Protein AF-A0A0B6Z549-F1 (afdb_monomer_lite)

Foldseek 3Di:
DVLVVLLVQCVDPDLVSVLVSLQVVLVVVVVDDCVDPSNVVSLLSLLVQCPPPDPSSVVSSVVSVVSVVVVVPVVSVVSNVVSVVVVVVVVPD

Sequence (93 aa):
KSVTTFVNLLKHSEAKVRASTLHSLATVFSLLDLDNAQVKDMVISSLDLLQDPDNDVRMECCSLIQHLISREATTTDHLIWQKLESLCMTGHD

Radius of gyra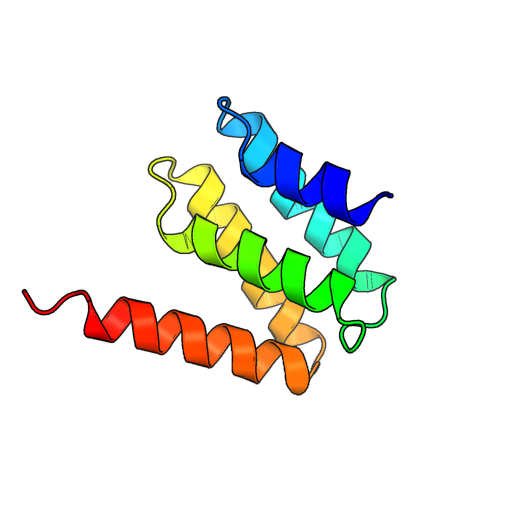tion: 12.64 Å; chains: 1; bounding box: 28×24×37 Å

Organism: NCBI:txid1028688

InterPro domains:
  IPR011989 Armadillo-like helical [G3DSA:1.25.10.10] (1-88)
  IPR016024 Armadillo-type fold [SSF48371] (3-83)

pLDDT: mean 86.5, std 12.11, range [39.34, 98.0]

Structure (mmCIF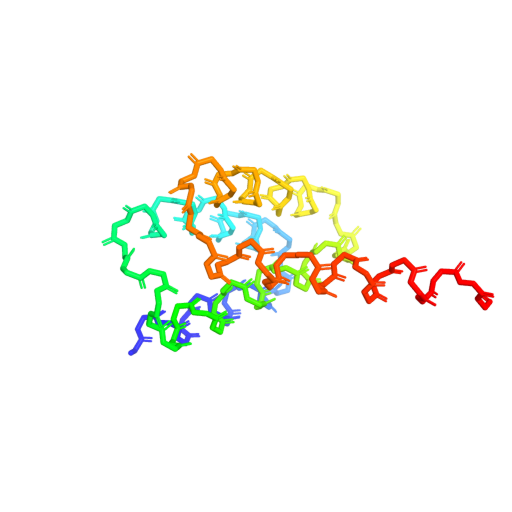, N/CA/C/O backbone):
data_AF-A0A0B6Z549-F1
#
_entry.id   AF-A0A0B6Z549-F1
#
loop_
_atom_site.group_PDB
_atom_site.id
_atom_site.type_symbol
_atom_site.label_atom_id
_atom_site.label_alt_id
_atom_site.label_comp_id
_atom_site.label_asym_id
_atom_site.label_entity_id
_atom_site.label_seq_id
_atom_site.pdbx_PDB_ins_code
_atom_site.Cartn_x
_atom_site.Cartn_y
_atom_site.Cartn_z
_atom_site.occupancy
_atom_site.B_iso_or_equiv
_atom_site.auth_seq_id
_atom_site.auth_comp_id
_atom_site.auth_asym_id
_atom_site.auth_atom_id
_atom_site.pdbx_PDB_model_num
ATOM 1 N N . LYS A 1 1 ? -5.215 12.867 -8.558 1.00 57.22 1 LYS A N 1
ATOM 2 C CA . LYS A 1 1 ? -6.480 12.737 -7.785 1.00 57.22 1 LYS A CA 1
ATOM 3 C C . LYS A 1 1 ? -6.694 11.304 -7.291 1.00 57.22 1 LYS A C 1
ATOM 5 O O . LYS A 1 1 ? -6.920 11.152 -6.104 1.00 57.22 1 LYS A O 1
ATOM 10 N N . SER A 1 2 ? -6.539 10.274 -8.133 1.00 67.00 2 SER A N 1
ATOM 11 C CA . SER A 1 2 ? -6.761 8.868 -7.737 1.00 67.00 2 SER A CA 1
ATOM 12 C C . SER A 1 2 ? -5.784 8.324 -6.683 1.00 67.00 2 SER A C 1
ATOM 14 O O . SER A 1 2 ? -6.205 7.579 -5.808 1.00 67.00 2 SER A O 1
ATOM 16 N N . VAL A 1 3 ? -4.513 8.749 -6.700 1.00 72.69 3 VAL A N 1
ATOM 17 C CA . VAL A 1 3 ? -3.508 8.343 -5.693 1.00 72.69 3 VAL A CA 1
ATOM 18 C C . VAL A 1 3 ? -3.923 8.707 -4.266 1.00 72.69 3 VAL A C 1
ATOM 20 O O . VAL A 1 3 ? -3.913 7.862 -3.378 1.00 72.69 3 VAL A O 1
ATOM 23 N N . THR A 1 4 ? -4.374 9.944 -4.051 1.00 80.50 4 THR A N 1
ATOM 24 C CA . THR A 1 4 ? -4.838 10.412 -2.737 1.00 80.50 4 THR A CA 1
ATOM 25 C C . THR A 1 4 ? -6.029 9.598 -2.228 1.00 80.50 4 THR A C 1
ATOM 27 O O . THR A 1 4 ? -6.129 9.335 -1.034 1.00 80.50 4 THR A O 1
ATOM 30 N N . THR A 1 5 ? -6.918 9.159 -3.124 1.00 89.38 5 THR A N 1
ATOM 31 C CA . THR A 1 5 ? -8.053 8.305 -2.758 1.00 89.38 5 THR A CA 1
ATOM 32 C C . THR A 1 5 ? -7.584 6.945 -2.250 1.00 89.38 5 THR A C 1
ATOM 34 O O . THR A 1 5 ? -8.014 6.539 -1.176 1.00 89.38 5 THR A O 1
ATOM 37 N N . PHE A 1 6 ? -6.672 6.272 -2.958 1.00 90.62 6 PHE A N 1
ATOM 38 C CA . PHE A 1 6 ? -6.147 4.979 -2.508 1.00 90.62 6 PHE A CA 1
ATOM 39 C C . PHE A 1 6 ? -5.391 5.091 -1.183 1.00 90.62 6 PHE A C 1
ATOM 41 O O . PHE A 1 6 ? -5.657 4.311 -0.276 1.00 90.62 6 PHE A O 1
ATOM 48 N N . VAL A 1 7 ? -4.533 6.104 -1.019 1.00 90.31 7 VAL A N 1
ATOM 49 C CA . VAL A 1 7 ? -3.816 6.337 0.249 1.00 90.31 7 VAL A CA 1
ATOM 50 C C . VAL A 1 7 ? -4.784 6.551 1.418 1.00 90.31 7 VAL A C 1
ATOM 52 O O . VAL A 1 7 ? -4.550 6.040 2.511 1.00 90.31 7 VAL A O 1
ATOM 55 N N . ASN A 1 8 ? -5.896 7.258 1.203 1.00 92.62 8 ASN A N 1
ATOM 56 C CA . ASN A 1 8 ? -6.915 7.432 2.239 1.00 92.62 8 ASN A CA 1
ATOM 57 C C . ASN A 1 8 ? -7.643 6.119 2.564 1.00 92.62 8 ASN A C 1
ATOM 59 O O . ASN A 1 8 ? -7.917 5.849 3.731 1.00 92.62 8 ASN A O 1
ATOM 63 N N . LEU A 1 9 ? -7.931 5.289 1.558 1.00 95.62 9 LEU A N 1
ATOM 64 C CA . LEU A 1 9 ? -8.580 3.990 1.756 1.00 95.62 9 LEU A CA 1
ATOM 65 C C . LEU A 1 9 ? -7.669 2.978 2.472 1.00 95.62 9 LEU A C 1
ATOM 67 O O . LEU A 1 9 ? -8.151 2.207 3.297 1.00 95.62 9 LEU A O 1
ATOM 71 N N . LEU A 1 10 ? -6.352 3.039 2.250 1.00 95.50 10 LEU A N 1
ATOM 72 C CA . LEU A 1 10 ? -5.366 2.261 3.013 1.00 95.50 10 LEU A CA 1
ATOM 73 C C . LEU A 1 10 ? -5.330 2.639 4.502 1.00 95.50 10 LEU A C 1
ATOM 75 O O . LEU A 1 10 ? -4.889 1.845 5.320 1.00 95.50 10 LEU A O 1
ATOM 79 N N . LYS A 1 11 ? -5.823 3.826 4.871 1.00 94.81 11 LYS A N 1
ATOM 80 C CA . LYS A 1 11 ? -5.921 4.305 6.262 1.00 94.81 11 LYS A CA 1
ATOM 81 C C . LYS A 1 11 ? -7.340 4.207 6.825 1.00 94.81 11 LYS A C 1
ATOM 83 O O . LYS A 1 11 ? -7.624 4.762 7.885 1.00 94.81 11 LYS A O 1
ATOM 88 N N . HIS A 1 12 ? -8.250 3.547 6.110 1.00 97.31 12 HIS A N 1
ATOM 89 C CA . HIS A 1 12 ? -9.639 3.428 6.532 1.00 97.31 12 HIS A CA 1
ATOM 90 C C . HIS A 1 12 ? -9.748 2.653 7.853 1.00 97.31 12 HIS A C 1
ATOM 92 O O . HIS A 1 12 ? -8.990 1.714 8.093 1.00 97.31 12 HIS A O 1
ATOM 98 N N . SER A 1 13 ? -10.704 3.019 8.710 1.00 96.88 13 SER A N 1
ATOM 99 C CA . SER A 1 13 ? -10.895 2.388 10.026 1.00 96.88 13 SER A CA 1
ATOM 100 C C . SER A 1 13 ? -11.237 0.898 9.919 1.00 96.88 13 SER A C 1
ATOM 102 O O . SER A 1 13 ? -10.738 0.080 10.691 1.00 96.88 13 SER A O 1
ATOM 104 N N . GLU A 1 14 ? -12.049 0.530 8.930 1.00 97.69 14 GLU A N 1
ATOM 105 C CA . GLU A 1 14 ? -12.423 -0.860 8.666 1.00 97.69 14 GLU A CA 1
ATOM 106 C C . GLU A 1 14 ? -11.312 -1.642 7.957 1.00 97.69 14 GLU A C 1
ATOM 108 O O . GLU A 1 14 ? -10.939 -1.323 6.825 1.00 97.69 14 GLU A O 1
ATOM 113 N N . ALA A 1 15 ? -10.860 -2.731 8.586 1.00 97.81 15 ALA A N 1
ATOM 114 C CA . ALA A 1 15 ? -9.839 -3.627 8.040 1.00 97.81 15 ALA A CA 1
ATOM 115 C C . ALA A 1 15 ? -10.215 -4.183 6.661 1.00 97.81 15 ALA A C 1
ATOM 117 O O . ALA A 1 15 ? -9.396 -4.189 5.746 1.00 97.81 15 ALA A O 1
ATOM 118 N N . LYS A 1 16 ? -11.489 -4.541 6.463 1.00 97.62 16 LYS A N 1
ATOM 119 C CA . LYS A 1 16 ? -11.987 -5.049 5.179 1.00 97.62 16 LYS A CA 1
ATOM 120 C C . LYS A 1 16 ? -11.789 -4.057 4.030 1.00 97.62 16 LYS A C 1
ATOM 122 O O . LYS A 1 16 ? -11.479 -4.472 2.913 1.00 97.62 16 LYS A O 1
ATOM 127 N N . VAL A 1 17 ? -11.947 -2.757 4.292 1.00 97.88 17 VAL A N 1
ATOM 128 C CA . VAL A 1 17 ? -11.705 -1.709 3.291 1.00 97.88 17 VAL A CA 1
ATOM 129 C C . VAL A 1 17 ? -10.214 -1.619 2.977 1.00 97.88 17 VAL A C 1
ATOM 131 O O . VAL A 1 17 ? -9.857 -1.598 1.800 1.00 97.88 17 VAL A O 1
ATOM 134 N N . ARG A 1 18 ? -9.342 -1.649 3.994 1.00 98.00 18 ARG A N 1
ATOM 135 C CA . ARG A 1 18 ? -7.881 -1.651 3.795 1.00 98.00 18 ARG A CA 1
ATOM 136 C C . ARG A 1 18 ? -7.422 -2.862 2.974 1.00 98.00 18 ARG A C 1
ATOM 138 O O . ARG A 1 18 ? -6.762 -2.682 1.954 1.00 98.00 18 ARG A O 1
ATOM 145 N N . ALA A 1 19 ? -7.860 -4.067 3.343 1.00 97.56 19 ALA A N 1
ATOM 146 C CA . ALA A 1 19 ? -7.558 -5.311 2.631 1.00 97.56 19 ALA A CA 1
ATOM 147 C C . ALA A 1 19 ? -8.046 -5.278 1.170 1.00 97.56 19 ALA A C 1
ATOM 149 O O . ALA A 1 19 ? -7.275 -5.512 0.243 1.00 97.56 19 ALA A O 1
ATOM 150 N N . SER A 1 20 ? -9.303 -4.880 0.936 1.00 96.81 20 SER A N 1
ATOM 151 C CA . SER A 1 20 ? -9.856 -4.766 -0.427 1.00 96.81 20 SER A CA 1
ATOM 152 C C . SER A 1 20 ? -9.119 -3.721 -1.274 1.00 96.81 20 SER A C 1
ATOM 154 O O . SER A 1 20 ? -9.007 -3.853 -2.496 1.00 96.8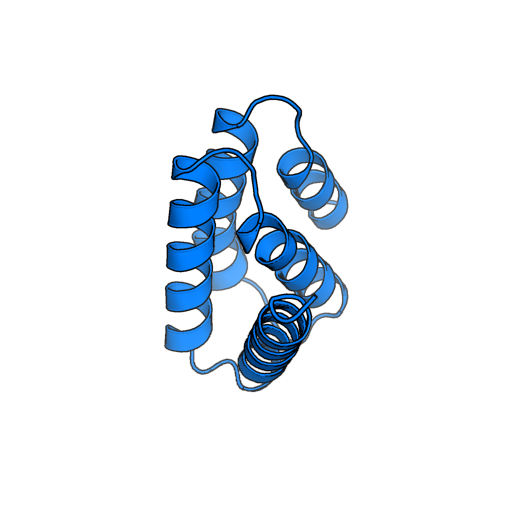1 20 SER A O 1
ATOM 156 N N . THR A 1 21 ? -8.609 -2.672 -0.626 1.00 96.62 21 THR A N 1
ATOM 157 C CA . THR A 1 21 ? -7.805 -1.634 -1.277 1.00 96.62 21 THR A CA 1
ATOM 158 C C . THR A 1 21 ? -6.455 -2.190 -1.714 1.00 96.62 21 THR A C 1
ATOM 160 O O . THR A 1 21 ? -6.091 -2.000 -2.872 1.00 96.62 21 THR A O 1
ATOM 163 N N . LEU A 1 22 ? -5.752 -2.922 -0.842 1.00 96.69 22 LEU A N 1
ATOM 164 C CA . LEU A 1 22 ? -4.499 -3.613 -1.180 1.00 96.69 22 LEU A CA 1
ATOM 165 C C . LEU A 1 22 ? -4.687 -4.578 -2.356 1.00 96.69 22 LEU A C 1
ATOM 167 O O . LEU A 1 22 ? -3.935 -4.517 -3.329 1.00 96.69 22 LEU A O 1
ATOM 171 N N . HIS A 1 23 ? -5.750 -5.383 -2.319 1.00 94.94 23 HIS A N 1
ATOM 172 C CA . HIS A 1 23 ? -6.096 -6.297 -3.405 1.00 94.94 23 HIS A CA 1
ATOM 173 C C . HIS A 1 23 ? -6.300 -5.560 -4.741 1.00 94.94 23 HIS A C 1
ATOM 175 O O . HIS A 1 23 ? -5.743 -5.923 -5.778 1.00 94.94 23 HIS A O 1
ATOM 181 N N . SER A 1 24 ? -7.064 -4.464 -4.717 1.00 93.94 24 SER A N 1
ATOM 182 C CA . SER A 1 24 ? -7.313 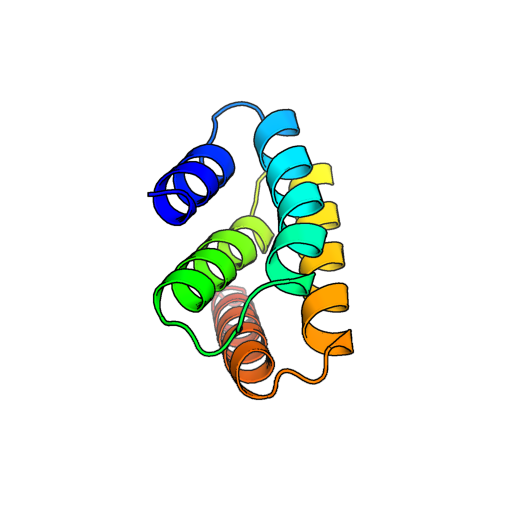-3.645 -5.910 1.00 93.94 24 SER A CA 1
ATOM 183 C C . SER A 1 24 ? -6.031 -2.985 -6.430 1.00 93.94 24 SER A C 1
ATOM 185 O O . SER A 1 24 ? -5.837 -2.866 -7.644 1.00 93.94 24 SER A O 1
ATOM 187 N N . LEU A 1 25 ? -5.130 -2.582 -5.528 1.00 92.75 25 LEU A N 1
ATOM 188 C CA . LEU A 1 25 ? -3.860 -1.956 -5.881 1.00 92.75 25 LEU A CA 1
ATOM 189 C C . LEU A 1 25 ? -2.933 -2.887 -6.663 1.00 92.75 25 LEU A C 1
ATOM 191 O O . LEU A 1 25 ? -2.234 -2.391 -7.540 1.00 92.75 25 LEU A O 1
ATOM 195 N N . ALA A 1 26 ? -2.977 -4.207 -6.458 1.00 89.44 26 ALA A N 1
ATOM 196 C CA . ALA A 1 26 ? -2.207 -5.147 -7.284 1.00 89.44 26 ALA A CA 1
ATOM 197 C C . ALA A 1 26 ? -2.577 -5.024 -8.776 1.00 89.44 26 ALA A C 1
ATOM 199 O O . ALA A 1 26 ? -1.714 -4.952 -9.659 1.00 89.44 26 ALA A O 1
ATOM 200 N N . THR A 1 27 ? -3.875 -4.897 -9.066 1.00 89.50 27 THR A N 1
ATOM 201 C CA . THR A 1 27 ? -4.362 -4.675 -10.436 1.00 89.50 27 THR A CA 1
ATOM 202 C C . THR A 1 27 ? -3.977 -3.285 -10.940 1.00 89.50 27 THR A C 1
ATOM 204 O O . THR A 1 27 ? -3.506 -3.145 -12.065 1.00 89.50 27 THR A O 1
ATOM 207 N N . VAL A 1 28 ? -4.119 -2.249 -10.109 1.00 88.69 28 VAL A N 1
ATOM 208 C CA . VAL A 1 28 ? -3.776 -0.869 -10.493 1.00 88.69 28 VAL A CA 1
ATOM 209 C C . VAL A 1 28 ? -2.285 -0.732 -10.804 1.00 88.69 28 VAL A C 1
ATOM 211 O O . VAL A 1 28 ? -1.928 -0.252 -11.876 1.00 88.69 28 VAL A O 1
ATOM 214 N N . PHE A 1 29 ? -1.408 -1.216 -9.927 1.00 88.38 29 PHE A N 1
ATOM 215 C CA . PHE A 1 29 ? 0.037 -1.250 -10.156 1.00 88.38 29 PHE A CA 1
ATOM 216 C C . PHE A 1 29 ? 0.421 -2.076 -11.375 1.00 88.38 29 PHE A C 1
ATOM 218 O O . PHE A 1 29 ? 1.479 -1.844 -11.955 1.00 88.38 29 PHE A O 1
ATOM 225 N N . SER A 1 30 ? -0.451 -2.987 -11.817 1.00 85.81 30 SER A N 1
ATOM 226 C CA . SER A 1 30 ? -0.198 -3.723 -13.046 1.00 85.81 30 SER A CA 1
ATOM 227 C C . SER A 1 30 ? -0.238 -2.852 -14.302 1.00 85.81 30 SER A C 1
ATOM 229 O O . SER A 1 30 ? 0.414 -3.169 -15.299 1.00 85.81 30 SER A O 1
ATOM 231 N N . LEU A 1 31 ? -0.991 -1.756 -14.239 1.00 86.31 31 LEU A N 1
ATOM 232 C CA . LEU A 1 31 ? -1.276 -0.855 -15.354 1.00 86.31 31 LEU A CA 1
ATOM 233 C C . LEU A 1 31 ? -0.483 0.455 -15.287 1.00 86.31 31 LEU A C 1
ATOM 235 O O . LEU A 1 31 ? -0.478 1.211 -16.255 1.00 86.31 31 LEU A O 1
ATOM 239 N N . LEU A 1 32 ? 0.142 0.748 -14.146 1.00 85.81 32 LEU A N 1
ATOM 240 C CA . LEU A 1 32 ? 0.858 1.997 -13.917 1.00 85.81 32 LEU A CA 1
ATOM 241 C C . LEU A 1 32 ? 2.368 1.835 -14.092 1.00 85.81 32 LEU A C 1
ATOM 243 O O . LEU A 1 32 ? 2.936 0.769 -13.858 1.00 85.81 32 LEU A O 1
ATOM 247 N N . ASP A 1 33 ? 3.005 2.947 -14.453 1.00 84.62 33 ASP A N 1
ATOM 248 C CA . ASP A 1 33 ? 4.450 3.111 -14.367 1.00 84.62 33 ASP A CA 1
ATOM 249 C C . ASP A 1 33 ? 4.860 3.259 -12.894 1.00 84.62 33 ASP A C 1
ATOM 251 O O . ASP A 1 33 ? 4.499 4.233 -12.224 1.00 84.62 33 ASP A O 1
ATOM 255 N N . LEU A 1 34 ? 5.598 2.267 -12.393 1.00 81.56 34 LEU A N 1
ATOM 256 C CA . LEU A 1 34 ? 6.056 2.203 -11.006 1.00 81.56 34 LEU A CA 1
ATOM 257 C C . LEU A 1 34 ? 7.166 3.220 -10.705 1.00 81.56 34 LEU A C 1
ATOM 259 O O . LEU A 1 34 ? 7.417 3.509 -9.533 1.00 81.56 34 LEU A O 1
ATOM 263 N N . ASP A 1 35 ? 7.789 3.821 -11.725 1.00 81.56 35 ASP A N 1
ATOM 264 C CA . ASP A 1 35 ? 8.779 4.876 -11.519 1.00 81.56 35 ASP A CA 1
ATOM 265 C C . ASP A 1 35 ? 8.174 6.244 -11.202 1.00 81.56 35 ASP A C 1
ATOM 267 O O . ASP A 1 35 ? 8.867 7.129 -10.678 1.00 81.56 35 ASP A O 1
ATOM 271 N N . ASN A 1 36 ? 6.869 6.396 -11.420 1.00 85.75 36 ASN A N 1
ATOM 272 C CA . ASN A 1 36 ? 6.130 7.596 -11.079 1.00 85.75 36 ASN A CA 1
ATOM 273 C C . ASN A 1 36 ? 6.152 7.856 -9.562 1.00 85.75 36 ASN A C 1
ATOM 275 O O . ASN A 1 36 ? 5.768 7.005 -8.761 1.00 85.75 36 ASN A O 1
ATOM 279 N N . ALA A 1 37 ? 6.529 9.073 -9.159 1.00 84.81 37 ALA A N 1
ATOM 280 C CA . ALA A 1 37 ? 6.621 9.459 -7.749 1.00 84.81 37 ALA A CA 1
ATOM 281 C C . ALA A 1 37 ? 5.312 9.236 -6.965 1.00 84.81 37 ALA A C 1
ATOM 283 O O . ALA A 1 37 ? 5.342 8.743 -5.843 1.00 84.81 37 ALA A O 1
ATOM 284 N N . GLN A 1 38 ? 4.153 9.512 -7.573 1.00 84.62 38 GLN A N 1
ATOM 285 C CA . GLN A 1 38 ? 2.859 9.298 -6.917 1.00 84.62 38 GLN A CA 1
ATOM 286 C C . GLN A 1 38 ? 2.561 7.810 -6.709 1.00 84.62 38 GLN A C 1
ATOM 288 O O . GLN A 1 38 ? 1.884 7.440 -5.755 1.00 84.62 38 GLN A O 1
ATOM 293 N N . VAL A 1 39 ? 3.050 6.952 -7.605 1.00 86.00 39 VAL A N 1
ATOM 294 C CA . VAL A 1 39 ? 2.904 5.498 -7.490 1.00 86.00 39 VAL A CA 1
ATOM 295 C C . VAL A 1 39 ? 3.827 4.961 -6.400 1.00 86.00 39 VAL A C 1
ATOM 297 O O . VAL A 1 39 ? 3.378 4.157 -5.586 1.00 86.00 39 VAL A O 1
ATOM 300 N N . LYS A 1 40 ? 5.057 5.478 -6.303 1.00 86.31 40 LYS A N 1
ATOM 301 C CA . LYS A 1 40 ? 5.992 5.168 -5.208 1.00 86.31 40 LYS A CA 1
ATOM 302 C C . LYS A 1 40 ? 5.404 5.505 -3.838 1.00 86.31 40 LYS A C 1
ATOM 304 O O . LYS A 1 40 ? 5.465 4.669 -2.942 1.00 86.31 40 LYS A O 1
ATOM 309 N N . ASP A 1 41 ? 4.739 6.651 -3.699 1.00 87.56 41 ASP A N 1
ATOM 310 C CA . ASP A 1 41 ? 4.044 7.016 -2.455 1.00 87.56 41 ASP A CA 1
ATOM 311 C C . ASP A 1 41 ? 2.932 6.016 -2.084 1.00 87.56 41 ASP A C 1
ATOM 313 O O . ASP A 1 41 ? 2.752 5.686 -0.907 1.00 87.56 41 ASP A O 1
ATOM 317 N N . MET A 1 42 ? 2.191 5.497 -3.075 1.00 89.56 42 MET A N 1
ATOM 318 C CA . MET A 1 42 ? 1.193 4.445 -2.831 1.00 89.56 42 MET A CA 1
ATOM 319 C C . MET A 1 42 ? 1.843 3.126 -2.426 1.00 89.56 42 MET A C 1
ATOM 321 O O . MET A 1 42 ? 1.310 2.448 -1.548 1.00 89.56 42 MET A O 1
ATOM 325 N N . VAL A 1 43 ? 2.970 2.758 -3.044 1.00 90.50 43 VAL A N 1
ATOM 326 C CA . VAL A 1 43 ? 3.730 1.557 -2.668 1.00 90.50 43 VAL A CA 1
ATOM 327 C C . VAL A 1 43 ? 4.175 1.680 -1.215 1.00 90.50 43 VAL A C 1
ATOM 329 O O . VAL A 1 43 ? 3.821 0.822 -0.416 1.00 90.50 43 VAL A O 1
ATOM 332 N N . ILE A 1 44 ? 4.825 2.783 -0.834 1.00 90.44 44 ILE A N 1
ATOM 333 C CA . ILE A 1 44 ? 5.266 3.029 0.550 1.00 90.44 44 ILE A CA 1
ATOM 334 C C . ILE A 1 44 ? 4.085 2.942 1.527 1.00 90.44 44 ILE A C 1
ATOM 336 O O . ILE A 1 44 ? 4.148 2.191 2.498 1.00 90.44 44 ILE A O 1
ATOM 340 N N . SER A 1 45 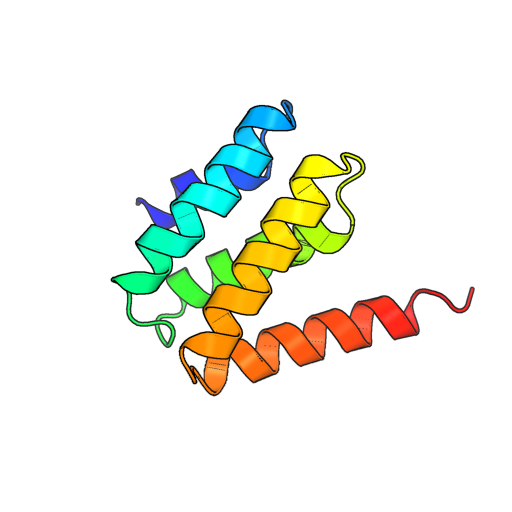? 2.976 3.627 1.225 1.00 92.38 45 SER A N 1
ATOM 341 C CA . SER A 1 45 ? 1.768 3.589 2.064 1.00 92.38 45 SER A CA 1
ATOM 342 C C . SER A 1 45 ? 1.177 2.180 2.191 1.00 92.38 45 SER A C 1
ATOM 344 O O . SER A 1 45 ? 0.576 1.853 3.210 1.00 92.38 45 SER A O 1
ATOM 346 N N . SER A 1 46 ? 1.322 1.344 1.160 1.00 94.00 46 SER A N 1
ATOM 347 C CA . SER A 1 46 ? 0.877 -0.052 1.197 1.00 94.00 46 SER A CA 1
ATOM 348 C C . SER A 1 46 ? 1.798 -0.901 2.071 1.00 94.00 46 SER A C 1
ATOM 350 O O . SER A 1 46 ? 1.307 -1.726 2.836 1.00 94.00 46 SER A O 1
ATOM 352 N N . LEU A 1 47 ? 3.115 -0.677 2.002 1.00 92.81 47 LEU A N 1
ATOM 353 C CA . LEU A 1 47 ? 4.114 -1.399 2.796 1.00 92.81 47 LEU A CA 1
ATOM 354 C C . LEU A 1 47 ? 4.027 -1.089 4.298 1.00 92.81 47 LEU A C 1
ATOM 356 O O . LEU A 1 47 ? 4.393 -1.928 5.119 1.00 92.81 47 LEU A O 1
ATOM 360 N N . ASP A 1 48 ? 3.515 0.083 4.681 1.00 93.25 48 ASP A N 1
ATOM 361 C CA . ASP A 1 48 ? 3.223 0.403 6.085 1.00 93.25 48 ASP A CA 1
ATOM 362 C C . ASP A 1 48 ? 2.208 -0.574 6.711 1.00 93.25 48 ASP A C 1
ATOM 364 O O . ASP A 1 48 ? 2.252 -0.819 7.917 1.00 93.25 48 ASP A O 1
ATOM 368 N N . LEU A 1 49 ? 1.344 -1.198 5.900 1.00 95.56 49 LEU A N 1
ATOM 369 C CA . LEU A 1 49 ? 0.351 -2.171 6.364 1.00 95.56 49 LEU A CA 1
ATOM 370 C C . LEU A 1 49 ? 0.927 -3.566 6.665 1.00 95.56 49 LEU A C 1
ATOM 372 O O . LEU A 1 49 ? 0.191 -4.433 7.131 1.00 95.56 49 LEU A O 1
ATOM 376 N N . LEU A 1 50 ? 2.237 -3.787 6.505 1.00 94.38 50 LEU A N 1
ATOM 377 C CA . LEU A 1 50 ? 2.897 -4.995 7.026 1.00 94.38 50 LEU A CA 1
ATOM 378 C C . LEU A 1 50 ? 2.780 -5.121 8.552 1.00 94.38 50 LEU A C 1
ATOM 380 O O . LEU A 1 50 ? 2.812 -6.228 9.085 1.00 94.38 50 LEU A O 1
ATOM 384 N N . GLN A 1 51 ? 2.621 -3.993 9.249 1.00 93.88 51 GLN A N 1
ATOM 385 C CA . GLN A 1 51 ? 2.389 -3.932 10.693 1.00 93.88 51 GLN A CA 1
ATOM 386 C C . GLN A 1 51 ? 0.914 -3.688 11.053 1.00 93.88 51 GLN A C 1
ATOM 388 O O . GLN A 1 51 ? 0.618 -3.344 12.197 1.00 93.88 51 GLN A O 1
ATOM 393 N N . ASP A 1 52 ? -0.024 -3.835 10.109 1.00 96.81 52 ASP A N 1
ATOM 394 C CA . ASP A 1 52 ? -1.447 -3.649 10.412 1.00 96.81 52 ASP A CA 1
ATOM 395 C C . ASP A 1 52 ? -1.886 -4.617 11.528 1.00 96.81 52 ASP A C 1
ATOM 397 O O . ASP A 1 52 ? -1.462 -5.777 11.525 1.00 96.81 52 ASP A O 1
ATOM 401 N N . PRO A 1 53 ? -2.716 -4.189 12.499 1.00 95.94 53 PRO A N 1
ATOM 402 C CA . PRO A 1 53 ? -3.201 -5.078 13.554 1.00 95.94 53 PRO A CA 1
ATOM 403 C C . PRO A 1 53 ? -4.038 -6.247 13.015 1.00 95.94 53 PRO A C 1
ATOM 405 O O . PRO A 1 53 ? -4.039 -7.329 13.610 1.00 95.94 53 PRO A O 1
ATOM 408 N N . ASP A 1 54 ? -4.718 -6.063 11.885 1.00 98.00 54 ASP A N 1
ATOM 409 C CA . ASP A 1 54 ? -5.554 -7.082 11.265 1.00 98.00 54 ASP A CA 1
ATOM 410 C C . ASP A 1 54 ? -4.727 -8.058 10.413 1.00 98.00 54 ASP A C 1
ATOM 412 O O . ASP A 1 54 ? -3.879 -7.667 9.609 1.00 98.00 54 ASP A O 1
ATOM 416 N N . ASN A 1 55 ? -4.963 -9.357 10.602 1.00 96.62 55 ASN A N 1
ATOM 417 C CA . ASN A 1 55 ? -4.190 -10.392 9.922 1.00 96.62 55 ASN A CA 1
ATOM 418 C C . ASN A 1 55 ? -4.454 -10.459 8.417 1.00 96.62 55 ASN A C 1
ATOM 420 O O . ASN A 1 55 ? -3.516 -10.685 7.654 1.00 96.62 55 ASN A O 1
ATOM 424 N N . ASP A 1 56 ? -5.697 -10.253 7.993 1.00 96.88 56 ASP A N 1
ATOM 425 C CA . ASP A 1 56 ? -6.062 -10.343 6.582 1.00 96.88 56 ASP A CA 1
ATOM 426 C C . ASP A 1 56 ? -5.451 -9.168 5.814 1.00 96.88 56 ASP A C 1
ATOM 428 O O . ASP A 1 56 ? -4.926 -9.345 4.716 1.00 96.88 56 ASP A O 1
ATOM 432 N N . VAL A 1 57 ? -5.403 -7.982 6.432 1.00 97.81 57 VAL A N 1
ATOM 433 C CA . VAL A 1 57 ? -4.707 -6.817 5.863 1.00 97.81 57 VAL A CA 1
ATOM 434 C C . VAL A 1 57 ? -3.212 -7.098 5.672 1.00 97.81 57 VAL A C 1
ATOM 436 O O . VAL A 1 57 ? -2.678 -6.823 4.595 1.00 97.81 57 VAL A O 1
ATOM 439 N N . ARG A 1 58 ? -2.536 -7.694 6.666 1.00 97.06 58 ARG A N 1
ATOM 440 C CA . ARG A 1 58 ? -1.119 -8.081 6.525 1.00 97.06 58 ARG A CA 1
ATOM 441 C C . ARG A 1 58 ? -0.913 -9.104 5.405 1.00 97.06 58 ARG A C 1
ATOM 443 O O . ARG A 1 58 ? 0.032 -8.975 4.631 1.00 97.06 58 ARG A O 1
ATOM 450 N N . MET A 1 59 ? -1.796 -10.096 5.289 1.00 96.19 59 MET A N 1
ATOM 451 C CA . MET A 1 59 ? -1.726 -11.128 4.245 1.00 96.19 59 MET A CA 1
ATOM 452 C C . MET A 1 59 ? -1.912 -10.555 2.833 1.00 96.19 59 MET A C 1
ATOM 454 O O . MET A 1 59 ? -1.157 -10.905 1.920 1.00 96.19 59 MET A O 1
ATOM 458 N N . GLU A 1 60 ? -2.869 -9.644 2.648 1.00 96.75 60 GLU A N 1
ATOM 459 C CA . GLU A 1 60 ? -3.052 -8.937 1.375 1.00 96.75 60 GLU A CA 1
ATOM 460 C C . GLU A 1 60 ? -1.852 -8.037 1.057 1.00 96.75 60 GLU A C 1
ATOM 462 O O . GLU A 1 60 ? -1.424 -7.956 -0.094 1.00 96.75 60 GLU A O 1
ATOM 467 N N . CYS A 1 61 ? -1.244 -7.414 2.072 1.00 95.94 61 CYS A N 1
ATOM 468 C CA . CYS A 1 61 ? -0.025 -6.626 1.897 1.00 95.94 61 CYS A CA 1
ATOM 469 C C . CYS A 1 61 ? 1.137 -7.506 1.401 1.00 95.94 61 CYS A C 1
ATOM 471 O O . CYS A 1 61 ? 1.795 -7.167 0.418 1.00 95.94 61 CYS A O 1
ATOM 473 N N . CYS A 1 62 ? 1.338 -8.684 2.000 1.00 94.06 62 CYS A N 1
ATOM 474 C CA . CYS A 1 62 ? 2.328 -9.659 1.532 1.00 94.06 62 CYS A CA 1
ATOM 475 C C . CYS A 1 62 ? 2.064 -10.120 0.088 1.00 94.06 62 CYS A C 1
ATOM 477 O O . CYS A 1 62 ? 3.003 -10.227 -0.702 1.00 94.06 62 CYS A O 1
ATOM 479 N N . SER A 1 63 ? 0.800 -10.353 -0.280 1.00 93.50 63 SER A N 1
ATOM 480 C CA . SER A 1 63 ? 0.428 -10.736 -1.653 1.00 93.50 63 SER A CA 1
ATOM 481 C C . SER A 1 63 ? 0.720 -9.618 -2.657 1.00 93.50 63 SER A C 1
ATOM 483 O O . SER A 1 63 ? 1.264 -9.868 -3.734 1.00 93.50 63 SER A O 1
ATOM 485 N N . LEU A 1 64 ? 0.435 -8.367 -2.289 1.00 92.75 64 LEU A N 1
ATOM 486 C CA . LEU A 1 64 ? 0.775 -7.193 -3.090 1.00 92.75 64 LEU A CA 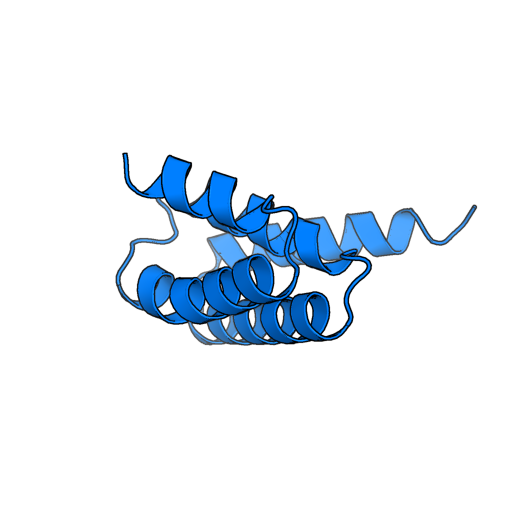1
ATOM 487 C C . LEU A 1 64 ? 2.290 -7.056 -3.293 1.00 92.75 64 LEU A C 1
ATOM 489 O O . LEU A 1 64 ? 2.734 -6.770 -4.403 1.00 92.75 64 LEU A O 1
ATOM 493 N N . ILE A 1 65 ? 3.087 -7.289 -2.247 1.00 91.50 65 ILE A N 1
ATOM 494 C CA . ILE A 1 65 ? 4.556 -7.282 -2.328 1.00 91.50 65 ILE A CA 1
ATOM 495 C C . ILE A 1 65 ? 5.045 -8.350 -3.299 1.00 91.50 65 ILE A C 1
ATOM 497 O O . ILE A 1 65 ? 5.835 -8.044 -4.190 1.00 91.50 65 ILE A O 1
ATOM 501 N N . GLN A 1 66 ? 4.551 -9.583 -3.170 1.00 90.44 66 GLN A N 1
ATOM 502 C CA . GLN A 1 66 ? 4.907 -10.665 -4.086 1.00 90.44 66 GLN A CA 1
ATOM 503 C C . GLN A 1 66 ? 4.595 -10.287 -5.539 1.00 90.44 66 GLN A C 1
ATOM 505 O O . GLN A 1 66 ? 5.422 -10.504 -6.426 1.00 90.44 66 GLN A O 1
ATOM 510 N N . HIS A 1 67 ? 3.433 -9.674 -5.775 1.00 89.75 67 HIS A N 1
ATOM 511 C CA . HIS A 1 67 ? 3.041 -9.184 -7.094 1.00 89.75 67 HIS A CA 1
ATOM 512 C C . HIS A 1 67 ? 4.005 -8.116 -7.629 1.00 89.75 67 HIS A C 1
ATOM 514 O O . HIS A 1 67 ? 4.424 -8.197 -8.783 1.00 89.75 67 HIS A O 1
ATOM 520 N N . LEU A 1 68 ? 4.399 -7.145 -6.801 1.00 86.94 68 LEU A N 1
ATOM 521 C CA . LEU A 1 68 ? 5.345 -6.092 -7.187 1.00 86.94 68 LEU A CA 1
ATOM 522 C C . LEU A 1 68 ? 6.733 -6.649 -7.534 1.00 86.94 68 LEU A C 1
ATOM 524 O O . LEU A 1 68 ? 7.270 -6.289 -8.580 1.00 86.94 68 LEU A O 1
ATOM 528 N N . ILE A 1 69 ? 7.261 -7.572 -6.724 1.00 86.00 69 ILE A N 1
ATOM 529 C CA . ILE A 1 69 ? 8.557 -8.228 -6.978 1.00 86.00 69 ILE A CA 1
ATOM 530 C C . ILE A 1 69 ? 8.498 -9.049 -8.275 1.00 86.00 69 ILE A C 1
ATOM 532 O O . ILE A 1 69 ? 9.412 -9.004 -9.095 1.00 86.00 69 ILE A O 1
ATOM 536 N N . SER A 1 70 ? 7.393 -9.767 -8.514 1.00 85.06 70 SER A N 1
ATOM 537 C CA . SER A 1 70 ? 7.228 -10.598 -9.719 1.00 85.06 70 SER A CA 1
ATOM 538 C C . SER A 1 70 ? 7.208 -9.805 -11.031 1.00 85.06 70 SER A C 1
ATOM 540 O O . SER A 1 70 ? 7.394 -10.380 -12.101 1.00 85.06 70 SER A O 1
ATOM 542 N N . ARG A 1 71 ? 6.986 -8.487 -10.962 1.00 81.12 71 ARG A N 1
ATOM 543 C CA . ARG A 1 71 ? 6.993 -7.590 -12.122 1.00 81.12 71 ARG A CA 1
ATOM 544 C C . ARG A 1 71 ? 8.388 -7.074 -12.494 1.00 81.12 71 ARG A C 1
ATOM 546 O O . ARG A 1 71 ? 8.469 -6.258 -13.406 1.00 81.12 71 ARG A O 1
ATOM 553 N N . GLU A 1 72 ? 9.450 -7.518 -11.812 1.00 65.56 72 GLU A N 1
ATOM 554 C CA . GLU A 1 72 ? 10.850 -7.103 -12.042 1.00 65.56 72 GLU A CA 1
ATOM 555 C C . GLU A 1 72 ? 11.051 -5.575 -12.045 1.00 65.56 72 GLU A C 1
ATOM 557 O O . GLU A 1 72 ? 11.928 -5.026 -12.717 1.00 65.56 72 GLU A O 1
ATOM 562 N N . ALA A 1 73 ? 10.226 -4.852 -11.288 1.00 62.12 73 ALA A N 1
ATOM 563 C CA . ALA A 1 73 ? 10.364 -3.415 -11.155 1.00 62.12 73 ALA A CA 1
ATOM 564 C C . ALA A 1 73 ? 11.469 -3.106 -10.138 1.00 62.12 73 ALA A C 1
ATOM 566 O O . ALA A 1 73 ? 11.230 -2.943 -8.940 1.00 62.12 73 ALA A O 1
ATOM 567 N N . THR A 1 74 ? 12.694 -3.007 -10.654 1.00 62.81 74 THR A N 1
ATOM 568 C CA . THR A 1 74 ? 13.937 -2.766 -9.901 1.00 62.81 74 THR A CA 1
ATOM 569 C C . THR A 1 74 ? 13.834 -1.614 -8.898 1.00 62.81 74 THR A C 1
ATOM 571 O O . THR A 1 74 ? 14.407 -1.684 -7.810 1.00 62.81 74 THR A O 1
ATOM 574 N N . THR A 1 75 ? 13.066 -0.567 -9.210 1.00 68.25 75 THR A N 1
ATOM 575 C CA . THR A 1 75 ? 12.892 0.574 -8.304 1.00 68.25 75 THR A CA 1
ATOM 576 C C . THR A 1 75 ? 11.973 0.278 -7.115 1.00 68.25 75 THR A C 1
ATOM 578 O O . THR A 1 75 ? 12.213 0.788 -6.020 1.00 68.25 75 THR A O 1
ATOM 581 N N . THR A 1 76 ? 10.931 -0.544 -7.283 1.00 72.69 76 THR A N 1
ATOM 582 C CA . THR A 1 76 ? 10.058 -0.941 -6.163 1.00 72.69 76 THR A CA 1
ATOM 583 C C . THR A 1 76 ? 10.702 -1.990 -5.272 1.00 72.69 76 THR A C 1
ATOM 585 O O . THR A 1 76 ? 10.464 -1.963 -4.066 1.00 72.69 76 THR A O 1
ATOM 588 N N . ASP A 1 77 ? 11.578 -2.835 -5.820 1.00 80.38 77 ASP A N 1
ATOM 589 C CA . ASP A 1 77 ? 12.343 -3.805 -5.031 1.00 80.38 77 ASP A CA 1
ATOM 590 C C . ASP A 1 77 ? 13.188 -3.108 -3.962 1.00 80.38 77 ASP A C 1
ATOM 592 O O . ASP A 1 77 ? 13.181 -3.521 -2.804 1.00 80.38 77 ASP A O 1
ATOM 596 N N . HIS A 1 78 ? 13.855 -2.000 -4.307 1.00 84.00 78 HIS A N 1
ATOM 597 C CA . HIS A 1 78 ? 14.624 -1.225 -3.331 1.00 84.00 78 HIS A CA 1
ATOM 598 C C . HIS A 1 78 ? 13.751 -0.683 -2.186 1.00 84.00 78 HIS A C 1
ATOM 600 O O . HIS A 1 78 ? 14.145 -0.779 -1.026 1.00 84.00 78 HIS A O 1
ATOM 606 N N . LEU A 1 79 ? 12.552 -0.165 -2.489 1.00 84.12 79 LEU A N 1
ATOM 607 C CA . LEU A 1 79 ? 11.618 0.344 -1.473 1.00 84.12 79 LEU A CA 1
ATOM 608 C C . LEU A 1 79 ? 11.124 -0.771 -0.541 1.00 84.12 79 LEU A C 1
ATOM 610 O O . LEU A 1 79 ? 11.020 -0.568 0.670 1.00 84.12 79 LEU A O 1
ATOM 614 N N . ILE A 1 80 ? 10.839 -1.948 -1.103 1.00 85.00 80 ILE A N 1
ATOM 615 C CA . ILE A 1 80 ? 10.432 -3.134 -0.345 1.00 85.00 80 ILE A CA 1
ATOM 616 C C . ILE A 1 80 ? 11.562 -3.559 0.596 1.00 85.00 80 ILE A C 1
ATOM 618 O O . ILE A 1 80 ? 11.329 -3.699 1.797 1.00 85.00 80 ILE A O 1
ATOM 622 N N . TRP A 1 81 ? 12.789 -3.695 0.084 1.00 85.75 81 TRP A N 1
ATOM 623 C CA . TRP A 1 81 ? 13.948 -4.068 0.896 1.00 85.75 81 TRP A CA 1
ATOM 624 C C . TRP A 1 81 ? 14.233 -3.057 2.004 1.00 85.75 81 TRP A C 1
ATOM 626 O O . TRP A 1 81 ? 14.364 -3.457 3.158 1.00 85.75 81 TRP A O 1
ATOM 636 N N . GLN A 1 82 ? 14.220 -1.758 1.696 1.00 87.81 82 GLN A N 1
ATOM 637 C CA . GLN A 1 82 ? 14.418 -0.703 2.690 1.00 87.81 82 GLN A CA 1
ATOM 638 C C . GLN A 1 82 ? 13.372 -0.773 3.814 1.00 87.81 82 GLN A C 1
ATOM 640 O O . GLN A 1 82 ? 13.699 -0.600 4.992 1.00 87.81 82 GLN A O 1
ATOM 645 N N . LYS A 1 83 ? 12.102 -1.040 3.474 1.00 87.94 83 LYS A N 1
ATOM 646 C CA . LYS A 1 83 ? 11.053 -1.187 4.486 1.00 87.94 83 LYS A CA 1
ATOM 647 C C . LYS A 1 83 ? 11.273 -2.434 5.340 1.00 87.94 83 LYS A C 1
ATOM 649 O O . LYS A 1 83 ? 11.169 -2.341 6.559 1.00 87.94 83 LYS A O 1
ATOM 654 N N . LEU A 1 84 ? 11.582 -3.577 4.730 1.00 84.06 84 LEU A N 1
ATOM 655 C CA . LEU A 1 84 ? 11.842 -4.819 5.462 1.00 84.06 84 LEU A CA 1
ATOM 656 C C . LEU A 1 84 ? 13.041 -4.680 6.410 1.00 84.06 84 LEU A C 1
ATOM 658 O O . LEU A 1 84 ? 12.945 -5.083 7.566 1.00 84.06 84 LEU A O 1
ATOM 662 N N . GLU A 1 85 ? 14.127 -4.041 5.970 1.00 87.00 85 GLU A N 1
ATOM 663 C CA . GLU A 1 85 ? 15.277 -3.722 6.825 1.00 87.00 85 GLU A CA 1
ATOM 664 C C . GLU A 1 85 ? 14.870 -2.843 8.011 1.00 87.00 85 GLU A C 1
ATOM 666 O O . GLU A 1 85 ? 15.194 -3.162 9.155 1.00 87.00 85 GLU A O 1
ATOM 671 N N . SER A 1 86 ? 14.099 -1.778 7.762 1.00 87.44 86 SER A N 1
ATOM 672 C CA . SER A 1 86 ? 13.571 -0.919 8.826 1.00 87.44 86 SER A CA 1
ATOM 673 C C . SER A 1 86 ? 12.750 -1.704 9.850 1.00 87.44 86 SER A C 1
ATOM 675 O O . SER A 1 86 ? 12.864 -1.421 11.039 1.00 87.44 86 SER A O 1
ATOM 677 N N . LEU A 1 87 ? 11.936 -2.669 9.417 1.00 81.44 87 LEU A N 1
ATOM 678 C CA . LEU A 1 87 ? 11.119 -3.493 10.311 1.00 81.44 87 LEU A CA 1
ATOM 679 C C . LEU A 1 87 ? 11.982 -4.448 11.149 1.00 81.44 87 LEU A C 1
ATOM 681 O O . LEU A 1 87 ? 11.779 -4.554 12.360 1.00 81.44 87 LEU A O 1
ATOM 685 N N . CYS A 1 88 ? 12.975 -5.093 10.533 1.00 74.88 88 CYS A N 1
ATOM 686 C CA . CYS A 1 88 ? 13.913 -5.982 11.221 1.00 74.88 88 CYS A CA 1
ATOM 687 C C . CYS A 1 88 ? 14.746 -5.245 12.281 1.00 74.88 88 CYS A C 1
ATOM 689 O O . CYS A 1 88 ? 14.958 -5.775 13.369 1.00 74.88 88 CYS A O 1
ATOM 691 N N . MET A 1 89 ? 15.175 -4.011 11.997 1.00 63.31 89 MET A N 1
ATOM 692 C CA . MET A 1 89 ? 15.971 -3.205 12.932 1.00 63.31 89 MET A CA 1
ATOM 693 C C . MET A 1 89 ? 15.160 -2.685 14.129 1.00 63.31 89 MET A C 1
ATOM 695 O O . MET A 1 89 ? 15.741 -2.392 15.167 1.00 63.31 89 MET A O 1
ATOM 699 N N . THR A 1 90 ? 13.830 -2.599 14.020 1.00 61.41 90 THR A N 1
ATOM 700 C CA . THR A 1 90 ? 12.945 -2.186 15.129 1.00 61.41 90 THR A CA 1
ATOM 701 C C . THR A 1 90 ? 12.522 -3.326 16.062 1.00 61.41 90 THR A C 1
ATOM 703 O O . THR A 1 90 ? 11.890 -3.070 17.079 1.00 61.41 90 THR A O 1
ATOM 706 N N . GLY A 1 91 ? 12.846 -4.583 15.740 1.00 53.34 91 GLY A N 1
ATOM 707 C CA . GLY A 1 91 ? 12.471 -5.757 16.541 1.00 53.34 91 GLY A CA 1
ATOM 708 C C . GLY A 1 91 ? 13.440 -6.114 17.676 1.00 53.34 91 GLY A C 1
ATOM 709 O O . GLY A 1 91 ? 13.325 -7.207 18.225 1.00 53.34 91 GLY A O 1
ATOM 710 N N . HIS A 1 92 ? 14.414 -5.249 17.979 1.00 44.38 92 HIS A N 1
ATOM 711 C CA . HIS A 1 92 ? 15.529 -5.532 18.892 1.00 44.38 92 HIS A CA 1
ATOM 712 C C . HIS A 1 92 ? 15.508 -4.766 20.229 1.00 44.38 92 HIS A C 1
ATOM 714 O O . HIS A 1 92 ? 16.474 -4.897 20.982 1.00 44.38 92 HIS A O 1
ATOM 720 N N . ASP A 1 93 ? 14.426 -4.044 20.542 1.00 39.34 93 ASP A N 1
ATOM 721 C CA . ASP A 1 93 ? 14.253 -3.307 21.807 1.00 39.34 93 ASP A CA 1
ATOM 722 C C . ASP A 1 93 ? 13.237 -3.971 22.755 1.00 39.34 93 ASP A C 1
ATOM 724 O O . ASP A 1 93 ? 12.130 -4.339 22.293 1.00 39.34 93 ASP A O 1
#

Secondary structure (DSSP, 8-state):
-HHHHHHHHHT-SSHHHHHHHHHHHHHHHHHS-TTSHHHHHHHHHHHGGGG-SSHHHHHHHHHHHHHHHHTT-HHHHHHHHHHHHHHHHGGG-